Protein AF-K1UEF4-F1 (afdb_monomer)

pLDDT: mean 78.08, std 10.81, range [50.38, 94.12]

Radius of gyration: 16.02 Å; Cα contacts (8 Å, |Δi|>4): 15; chains: 1; bounding box: 40×28×30 Å

Sequence (58 aa):
LLDALQPGSFNDENEGFASKEAESIYDEVFFFTDERTLQLPENELVAELKKDNPDWFE

Organism: NCBI:txid408170

Secondary structure (DSSP, 8-state):
--TTT--SPTT-TT-S-SSHHHHHHHHHH-----HHHHTS-HHHHHHHHHHH-GGGG-

Structure (mmCIF, N/CA/C/O backbone):
data_AF-K1UEF4-F1
#
_entry.id   AF-K1UEF4-F1
#
loop_
_atom_site.group_PDB
_atom_site.id
_atom_site.type_symbol
_atom_site.label_atom_id
_atom_site.label_alt_id
_atom_site.label_comp_id
_atom_site.label_asym_id
_atom_site.label_entity_id
_atom_site.label_seq_id
_atom_site.pdbx_PDB_ins_code
_atom_site.Cartn_x
_atom_site.Cartn_y
_atom_site.Cartn_z
_atom_site.occupancy
_atom_site.B_iso_or_equiv
_atom_site.auth_seq_id
_atom_site.auth_comp_id
_atom_site.auth_asym_id
_atom_site.auth_atom_id
_atom_site.pdbx_PDB_model_num
ATOM 1 N N . LEU A 1 1 ? 13.740 -20.733 1.204 1.00 63.47 1 LEU A N 1
ATOM 2 C CA . LEU A 1 1 ? 12.249 -20.799 1.110 1.00 63.47 1 LEU A CA 1
ATOM 3 C C . LEU A 1 1 ? 11.584 -19.415 0.969 1.00 63.47 1 LEU A C 1
ATOM 5 O O . LEU A 1 1 ? 10.366 -19.341 1.047 1.00 63.47 1 LEU A O 1
ATOM 9 N N . LEU A 1 2 ? 12.351 -18.350 0.688 1.00 50.38 2 LEU A N 1
ATOM 10 C CA . LEU A 1 2 ? 11.869 -17.153 -0.025 1.00 50.38 2 LEU A CA 1
ATOM 11 C C . LEU A 1 2 ? 12.364 -17.131 -1.483 1.00 50.38 2 LEU A C 1
ATOM 13 O O . LEU A 1 2 ? 11.750 -16.492 -2.326 1.00 50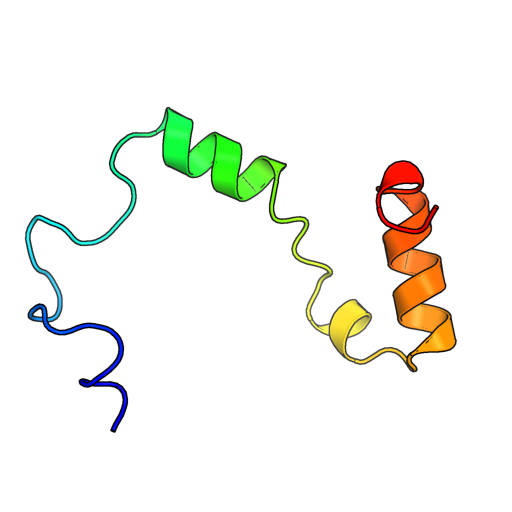.38 2 LEU A O 1
ATOM 17 N N . ASP A 1 3 ? 13.396 -17.919 -1.797 1.00 55.09 3 ASP A N 1
ATOM 18 C CA . ASP A 1 3 ? 13.992 -18.083 -3.137 1.00 55.09 3 ASP A CA 1
ATOM 19 C C . ASP A 1 3 ? 12.996 -18.595 -4.199 1.00 55.09 3 ASP A C 1
ATOM 21 O O . ASP A 1 3 ? 13.264 -18.546 -5.391 1.00 55.09 3 ASP A O 1
ATOM 25 N N . ALA A 1 4 ? 11.831 -19.101 -3.777 1.00 60.09 4 ALA A N 1
ATOM 26 C CA . ALA A 1 4 ? 10.762 -19.525 -4.680 1.00 60.09 4 ALA A CA 1
ATOM 27 C C . ALA A 1 4 ? 9.922 -18.353 -5.221 1.00 60.09 4 ALA A C 1
ATOM 29 O O . ALA A 1 4 ? 9.261 -18.510 -6.244 1.00 60.09 4 ALA A O 1
ATOM 30 N N . LEU A 1 5 ? 9.921 -17.202 -4.536 1.00 62.41 5 LEU A N 1
ATOM 31 C CA . LEU A 1 5 ? 9.159 -16.012 -4.934 1.00 62.41 5 LEU A CA 1
ATOM 32 C C . LEU A 1 5 ? 9.963 -15.087 -5.853 1.00 62.41 5 LEU A C 1
ATOM 34 O O . LEU A 1 5 ? 9.369 -14.353 -6.636 1.00 62.41 5 LEU A O 1
ATOM 38 N N . GLN A 1 6 ? 11.294 -15.155 -5.793 1.00 60.78 6 GLN A N 1
ATOM 39 C CA . GLN A 1 6 ? 12.183 -14.385 -6.653 1.00 60.78 6 GLN A CA 1
ATOM 40 C C . GLN A 1 6 ? 13.227 -15.342 -7.249 1.00 60.78 6 GLN A C 1
ATOM 42 O O . GLN A 1 6 ? 14.260 -15.582 -6.632 1.00 60.78 6 GLN A O 1
ATOM 47 N N . PRO A 1 7 ? 12.952 -15.943 -8.424 1.00 63.06 7 PRO A N 1
ATOM 48 C CA . PRO A 1 7 ? 13.853 -16.917 -9.046 1.00 63.06 7 PRO A CA 1
ATOM 49 C C . PRO A 1 7 ? 15.154 -16.290 -9.587 1.00 63.06 7 PRO A C 1
ATOM 51 O O . PRO A 1 7 ? 16.017 -17.016 -10.081 1.00 63.06 7 PRO A O 1
ATOM 54 N N . GLY A 1 8 ? 15.277 -14.959 -9.529 1.00 67.94 8 GLY A N 1
ATOM 55 C CA . GLY A 1 8 ? 16.476 -14.197 -9.877 1.00 67.94 8 GLY A CA 1
ATOM 56 C C . GLY A 1 8 ? 17.524 -14.179 -8.761 1.00 67.94 8 GLY A C 1
ATOM 57 O O . GLY A 1 8 ? 17.258 -14.547 -7.617 1.00 67.94 8 GLY A O 1
ATOM 58 N N . SER A 1 9 ? 18.743 -13.762 -9.103 1.00 75.19 9 SER A N 1
ATOM 59 C CA . SER A 1 9 ? 19.788 -13.515 -8.105 1.00 75.19 9 SER A CA 1
ATOM 60 C C . SER A 1 9 ? 19.504 -12.199 -7.394 1.00 75.19 9 SER A C 1
ATOM 62 O O . SER A 1 9 ? 19.051 -11.252 -8.023 1.00 75.19 9 SER A O 1
ATOM 64 N N . PHE A 1 10 ? 19.878 -12.100 -6.119 1.00 73.69 10 PHE A N 1
ATOM 65 C CA . PHE A 1 10 ? 19.949 -10.796 -5.467 1.00 73.69 10 PHE A CA 1
ATOM 66 C C . PHE A 1 10 ? 20.932 -9.866 -6.209 1.00 73.69 10 PHE A C 1
ATOM 68 O O . PHE A 1 10 ? 21.992 -10.326 -6.655 1.00 73.69 10 PHE A O 1
ATOM 75 N N . ASN A 1 11 ? 20.602 -8.576 -6.289 1.00 74.88 11 ASN A N 1
ATOM 76 C CA . ASN A 1 11 ? 21.265 -7.521 -7.063 1.00 74.88 11 ASN A CA 1
ATOM 77 C C . ASN A 1 11 ? 21.343 -7.780 -8.579 1.00 74.88 11 ASN A C 1
ATOM 79 O O . ASN A 1 11 ? 22.340 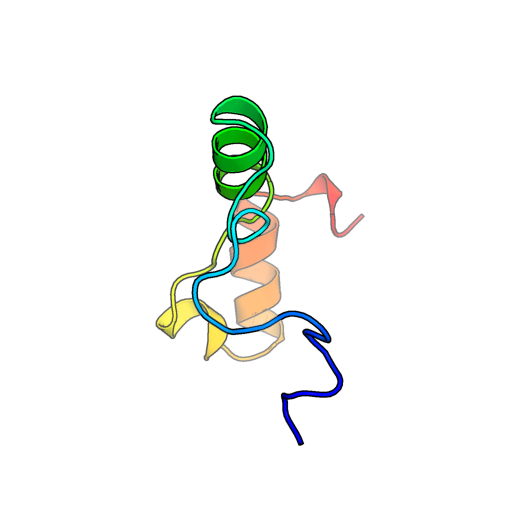-7.410 -9.207 1.00 74.88 11 ASN A O 1
ATOM 83 N N . ASP A 1 12 ? 20.348 -8.444 -9.174 1.00 80.50 12 ASP A N 1
ATOM 84 C CA . ASP A 1 12 ? 20.284 -8.582 -10.632 1.00 80.50 12 ASP A CA 1
ATOM 85 C C . ASP A 1 12 ? 19.810 -7.299 -11.347 1.00 80.50 12 ASP A C 1
ATOM 87 O O . ASP A 1 12 ? 19.269 -6.371 -10.750 1.00 80.50 12 ASP A O 1
ATOM 91 N N . GLU A 1 13 ? 20.063 -7.225 -12.655 1.00 75.88 13 GLU A N 1
ATOM 92 C CA . GLU A 1 13 ? 19.714 -6.066 -13.492 1.00 75.88 13 GLU A CA 1
ATOM 93 C C . GLU A 1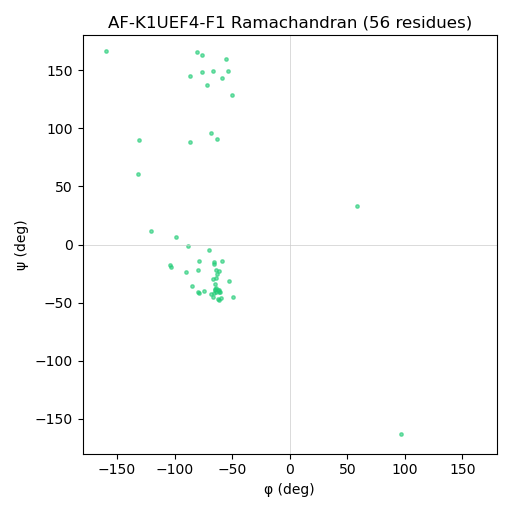 13 ? 18.201 -5.826 -13.637 1.00 75.88 13 GLU A C 1
ATOM 95 O O . GLU A 1 13 ? 17.791 -4.753 -14.079 1.00 75.88 13 GLU A O 1
ATOM 100 N N . ASN A 1 14 ? 17.384 -6.819 -13.282 1.00 73.88 14 ASN A N 1
ATOM 101 C CA . ASN A 1 14 ? 15.927 -6.778 -13.302 1.00 73.88 14 ASN A CA 1
ATOM 102 C C . ASN A 1 14 ? 15.342 -6.497 -11.906 1.00 73.88 14 ASN A C 1
ATOM 104 O O . ASN A 1 14 ? 14.121 -6.553 -11.741 1.00 73.88 14 ASN A O 1
ATOM 108 N N . GLU A 1 15 ? 16.171 -6.194 -10.902 1.00 77.31 15 GLU A N 1
ATOM 109 C CA . GLU A 1 15 ? 15.692 -5.732 -9.605 1.00 77.31 15 GLU A CA 1
ATOM 110 C C . GLU A 1 15 ? 15.154 -4.297 -9.673 1.00 77.31 15 GLU A C 1
ATOM 112 O O . GLU A 1 15 ? 15.762 -3.395 -10.251 1.00 77.31 15 GLU A O 1
ATOM 117 N N . GLY A 1 16 ? 14.018 -4.069 -9.012 1.00 80.38 16 GLY A N 1
ATOM 118 C CA . GLY A 1 16 ? 13.375 -2.760 -8.920 1.00 80.38 16 GLY A CA 1
ATOM 119 C C . GLY A 1 16 ? 12.264 -2.546 -9.949 1.00 80.38 16 GLY A C 1
ATOM 120 O O . GLY A 1 16 ? 11.698 -3.485 -10.506 1.00 80.38 16 GLY A O 1
ATOM 121 N N . PHE A 1 17 ? 11.893 -1.283 -10.155 1.00 85.50 17 PHE A N 1
ATOM 122 C CA . PHE A 1 17 ? 10.817 -0.915 -11.072 1.00 85.50 17 PHE A CA 1
ATOM 123 C C . PHE A 1 17 ? 11.328 -0.752 -12.502 1.00 85.50 17 PHE A C 1
ATOM 125 O O . PHE A 1 17 ? 12.405 -0.208 -12.737 1.00 85.50 17 PHE A O 1
ATOM 132 N N . ALA A 1 18 ? 10.491 -1.130 -13.472 1.00 86.62 18 ALA A N 1
ATOM 133 C CA . ALA A 1 18 ? 10.790 -0.960 -14.893 1.00 86.62 18 ALA A CA 1
ATOM 134 C C . ALA A 1 18 ? 10.986 0.517 -15.302 1.00 86.62 18 ALA A C 1
ATOM 136 O O . ALA A 1 18 ? 11.620 0.802 -16.317 1.00 86.62 18 ALA A O 1
ATOM 137 N N . SER A 1 19 ? 10.434 1.466 -14.536 1.00 89.50 19 SER A N 1
ATOM 138 C CA . SER A 1 19 ? 10.619 2.904 -14.740 1.00 89.50 19 SER A CA 1
ATOM 139 C C . SER A 1 19 ? 10.308 3.705 -13.470 1.00 89.50 19 SER A C 1
ATOM 141 O O . SER A 1 19 ? 9.673 3.206 -12.542 1.00 89.50 19 SER A O 1
ATOM 143 N N . LYS A 1 20 ? 10.700 4.987 -13.457 1.00 89.50 20 LYS A N 1
ATOM 144 C CA . LYS A 1 20 ? 10.312 5.942 -12.402 1.00 89.50 20 LYS A CA 1
ATOM 145 C C . LYS A 1 20 ? 8.813 6.223 -12.355 1.00 89.50 20 LYS A C 1
ATOM 147 O O . LYS A 1 20 ? 8.280 6.507 -11.293 1.00 89.50 20 LYS A O 1
ATOM 152 N N . GLU A 1 21 ? 8.141 6.116 -13.493 1.00 89.56 21 GLU A N 1
ATOM 153 C CA . GLU A 1 21 ? 6.684 6.195 -13.558 1.00 89.56 21 GLU A CA 1
ATOM 154 C C . GLU A 1 21 ? 6.042 4.973 -12.891 1.00 89.56 21 GLU A C 1
ATOM 156 O O . GLU A 1 21 ? 5.117 5.136 -12.108 1.00 89.56 21 GLU A O 1
ATOM 161 N N . ALA A 1 22 ? 6.572 3.765 -13.116 1.00 86.38 22 ALA A N 1
ATOM 162 C CA . ALA A 1 22 ? 6.083 2.557 -12.454 1.00 86.38 22 ALA A CA 1
ATOM 163 C C . ALA A 1 22 ? 6.307 2.59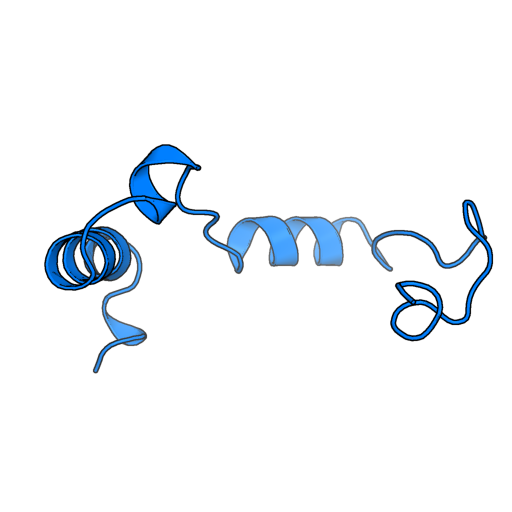1 -10.931 1.00 86.38 22 ALA A C 1
ATOM 165 O O . ALA A 1 22 ? 5.426 2.178 -10.187 1.00 86.38 22 ALA A O 1
ATOM 166 N N . GLU A 1 23 ? 7.446 3.120 -10.475 1.00 85.56 23 GLU A N 1
ATOM 167 C CA . GLU A 1 23 ? 7.715 3.392 -9.053 1.00 85.56 23 GLU A CA 1
ATOM 168 C C . GLU A 1 23 ? 6.710 4.403 -8.481 1.00 85.56 23 GLU A C 1
ATOM 170 O O . GLU A 1 23 ? 6.085 4.137 -7.464 1.00 85.56 23 GLU A O 1
ATOM 175 N N . SER A 1 24 ? 6.468 5.517 -9.179 1.00 83.44 24 SER A N 1
ATOM 176 C CA . SER A 1 24 ? 5.509 6.536 -8.733 1.00 83.44 24 SER A CA 1
ATOM 177 C C . SER A 1 24 ? 4.071 6.020 -8.690 1.00 83.44 24 SER A C 1
ATOM 179 O O . SER A 1 24 ? 3.351 6.343 -7.754 1.00 83.44 24 SER A O 1
ATOM 181 N N . ILE A 1 25 ? 3.646 5.230 -9.682 1.00 81.50 25 ILE A N 1
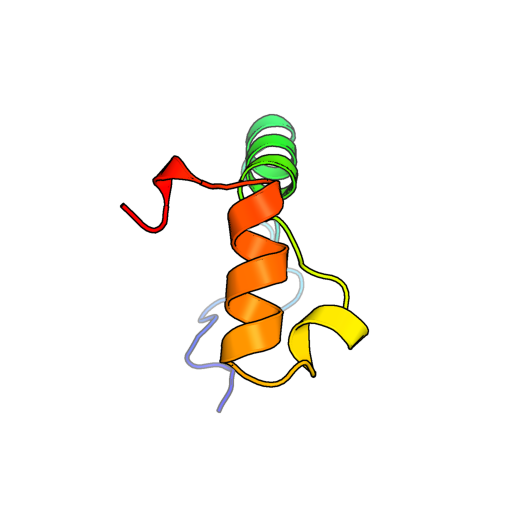ATOM 182 C CA . ILE A 1 25 ? 2.324 4.588 -9.682 1.00 81.50 25 ILE A CA 1
ATOM 183 C C . ILE A 1 25 ? 2.241 3.587 -8.533 1.00 81.50 25 ILE A C 1
ATOM 185 O O . ILE A 1 25 ? 1.204 3.488 -7.893 1.00 81.50 25 ILE A O 1
ATOM 189 N N . TYR A 1 26 ? 3.312 2.844 -8.252 1.00 76.25 26 TYR A N 1
ATOM 190 C CA . TYR A 1 26 ? 3.339 1.934 -7.114 1.00 76.25 26 TYR A CA 1
ATOM 191 C C . TYR A 1 26 ? 3.172 2.690 -5.792 1.00 76.25 26 TYR A C 1
ATOM 193 O O . TYR A 1 26 ? 2.319 2.310 -5.000 1.00 76.25 26 TYR A O 1
ATOM 201 N N . ASP A 1 27 ? 3.902 3.787 -5.592 1.00 75.19 27 ASP A N 1
ATOM 202 C CA . ASP A 1 27 ? 3.794 4.626 -4.391 1.00 75.19 27 ASP A CA 1
ATOM 203 C C . ASP A 1 27 ? 2.433 5.341 -4.279 1.00 75.19 27 ASP A C 1
ATOM 205 O O . ASP A 1 27 ? 1.964 5.611 -3.175 1.00 75.19 27 ASP A O 1
ATOM 209 N N . GLU A 1 28 ? 1.786 5.646 -5.408 1.00 70.12 28 GLU A N 1
ATOM 210 C CA . GLU A 1 28 ? 0.453 6.262 -5.458 1.00 70.12 28 GLU A CA 1
ATOM 211 C C . GLU A 1 28 ? -0.675 5.243 -5.219 1.00 70.12 28 GLU A C 1
ATOM 213 O O . GLU A 1 28 ? -1.637 5.536 -4.511 1.00 70.12 28 GLU A O 1
ATOM 218 N N . VAL A 1 29 ? -0.571 4.044 -5.801 1.00 65.06 29 VAL A N 1
ATOM 219 C CA . VAL A 1 29 ? -1.612 3.000 -5.764 1.00 65.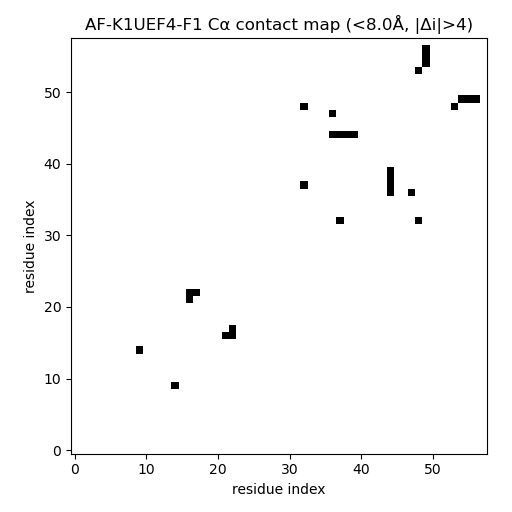06 29 VAL A CA 1
ATOM 220 C C . VAL A 1 29 ? -1.518 2.149 -4.498 1.00 65.06 29 VAL A C 1
ATOM 222 O O . VAL A 1 29 ? -2.549 1.755 -3.949 1.00 65.06 29 VAL A O 1
ATOM 225 N N . PHE A 1 30 ? -0.313 1.865 -3.998 1.00 61.62 30 PHE A N 1
ATOM 226 C CA . PHE A 1 30 ? -0.137 1.233 -2.694 1.00 61.62 30 PHE A CA 1
ATOM 227 C C . PHE A 1 30 ? -0.119 2.301 -1.608 1.00 61.62 30 PHE A C 1
ATOM 229 O O . PHE A 1 30 ? 0.927 2.773 -1.168 1.00 61.62 30 PHE A O 1
ATOM 236 N N . PHE A 1 31 ? -1.310 2.626 -1.112 1.00 59.34 31 PHE A N 1
ATOM 237 C CA . PHE A 1 31 ? -1.451 3.296 0.169 1.00 59.34 31 PHE A CA 1
ATOM 238 C C . PHE A 1 31 ? -0.912 2.365 1.264 1.00 59.34 31 PHE A C 1
ATOM 240 O O . PHE A 1 31 ? -1.626 1.509 1.792 1.00 59.34 31 PHE A O 1
ATOM 247 N N . PHE A 1 32 ? 0.377 2.481 1.585 1.00 59.12 32 PHE A N 1
ATOM 248 C CA . PHE A 1 32 ? 0.926 1.844 2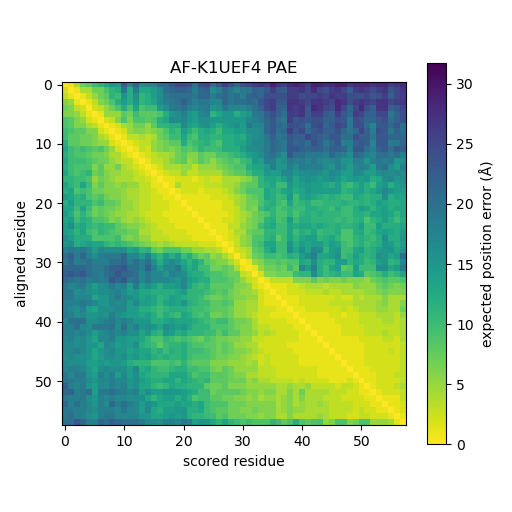.771 1.00 59.12 32 PHE A CA 1
ATOM 249 C C . 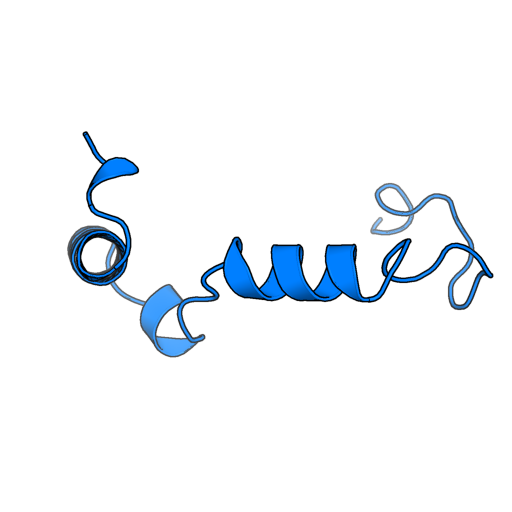PHE A 1 32 ? 0.328 2.561 3.975 1.00 59.12 32 PHE A C 1
ATOM 251 O O . PHE A 1 32 ? 0.812 3.606 4.408 1.00 59.12 32 PHE A O 1
ATOM 258 N N . THR A 1 33 ? -0.743 1.996 4.527 1.00 63.62 33 THR A N 1
ATOM 259 C CA . THR A 1 33 ? -1.105 2.281 5.911 1.00 63.62 33 THR A CA 1
ATOM 260 C C . THR A 1 33 ? 0.141 2.091 6.757 1.00 63.62 33 THR A C 1
ATOM 262 O O . THR A 1 33 ? 0.820 1.069 6.622 1.00 63.62 33 THR A O 1
ATOM 265 N N . ASP A 1 34 ? 0.474 3.088 7.578 1.00 74.44 34 ASP A N 1
ATOM 266 C CA . ASP A 1 34 ? 1.669 3.014 8.406 1.00 74.44 34 ASP A CA 1
ATOM 267 C C . ASP A 1 34 ? 1.647 1.747 9.284 1.00 74.44 34 ASP A C 1
ATOM 269 O O . ASP A 1 34 ? 0.595 1.140 9.511 1.00 74.44 34 ASP A O 1
ATOM 273 N N . GLU A 1 35 ? 2.814 1.312 9.768 1.00 80.12 35 GLU A N 1
ATOM 274 C CA . GLU A 1 35 ? 2.923 0.068 10.544 1.00 80.12 35 GLU A CA 1
ATOM 275 C C . GLU A 1 35 ? 1.940 0.029 11.726 1.00 80.12 35 GLU A C 1
ATOM 277 O O . GLU A 1 35 ? 1.438 -1.035 12.074 1.00 80.12 35 GLU A O 1
ATOM 282 N N . ARG A 1 36 ? 1.613 1.182 12.322 1.00 83.12 36 ARG A N 1
ATOM 283 C CA . ARG A 1 36 ? 0.675 1.269 13.448 1.00 83.12 36 ARG A CA 1
ATOM 284 C C . ARG A 1 36 ? -0.758 1.074 12.974 1.00 83.12 36 ARG A C 1
ATOM 286 O O . ARG A 1 36 ? -1.513 0.377 13.644 1.00 83.12 36 ARG A O 1
ATOM 293 N N . THR A 1 37 ? -1.117 1.643 11.828 1.00 83.19 37 THR A N 1
ATOM 294 C CA . THR A 1 37 ? -2.422 1.441 11.198 1.00 83.19 37 THR A CA 1
ATOM 295 C C . THR A 1 37 ? -2.640 -0.029 10.837 1.00 83.19 37 THR A C 1
ATOM 297 O O . THR A 1 37 ? -3.716 -0.557 11.092 1.00 83.19 37 THR A O 1
ATOM 300 N N . LEU A 1 38 ? -1.611 -0.735 10.352 1.00 83.25 38 LEU A N 1
ATOM 301 C CA . LEU A 1 38 ? -1.688 -2.179 10.071 1.00 83.25 38 LEU A CA 1
ATOM 302 C C . LEU A 1 38 ? -1.929 -3.048 11.318 1.00 83.25 38 LEU A C 1
ATOM 304 O O . LEU A 1 38 ? -2.397 -4.177 11.191 1.00 83.25 38 LEU A O 1
ATOM 308 N N . GLN A 1 39 ? -1.611 -2.543 12.511 1.00 87.81 39 GLN A N 1
ATOM 309 C CA . GLN A 1 39 ? -1.827 -3.244 13.783 1.00 87.81 39 GLN A CA 1
ATOM 310 C C . GLN A 1 39 ? -3.217 -2.975 14.382 1.00 87.81 39 GLN A C 1
ATOM 312 O O . GLN A 1 39 ? -3.531 -3.496 15.456 1.00 87.81 39 GLN A O 1
ATOM 317 N N . LEU A 1 40 ? -4.045 -2.147 13.734 1.00 89.88 40 LEU A N 1
ATOM 318 C CA . LEU A 1 40 ? -5.394 -1.863 14.209 1.00 89.88 40 LEU A CA 1
ATOM 319 C C . LEU A 1 40 ? -6.292 -3.109 14.128 1.00 89.88 40 LEU A C 1
ATOM 321 O O . LEU A 1 40 ? -6.136 -3.939 13.228 1.00 89.88 40 LEU A O 1
ATOM 325 N N . PRO A 1 41 ? -7.281 -3.233 15.031 1.00 94.12 41 PRO A N 1
ATOM 326 C CA . PRO A 1 41 ? -8.362 -4.199 14.880 1.00 94.12 41 PRO A CA 1
ATOM 327 C C . PRO A 1 41 ? -9.066 -4.052 13.526 1.00 94.12 41 PRO A C 1
ATOM 329 O O . PRO A 1 41 ? -9.180 -2.949 13.000 1.00 94.12 41 PRO A O 1
ATOM 332 N N . GLU A 1 42 ? -9.593 -5.150 12.980 1.00 88.50 42 GLU A N 1
ATOM 333 C CA . GLU A 1 42 ? -10.177 -5.204 11.629 1.00 88.50 42 GLU A CA 1
ATOM 334 C C . GLU A 1 42 ? -11.189 -4.079 11.349 1.00 88.50 42 GLU A C 1
ATOM 336 O O . GLU A 1 42 ? -11.117 -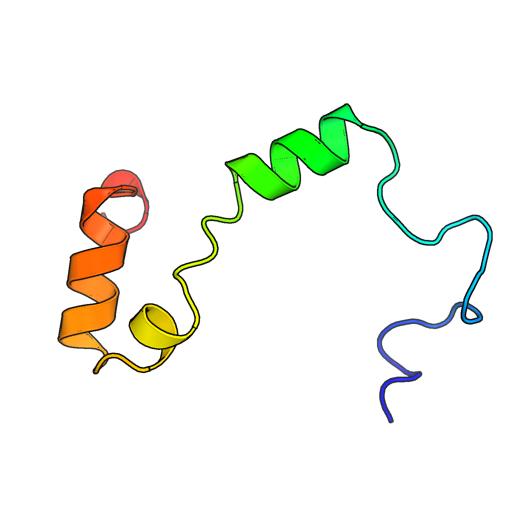3.410 10.321 1.00 88.50 42 GLU A O 1
ATOM 341 N N . ASN A 1 43 ? -12.100 -3.815 12.285 1.00 92.75 43 ASN A N 1
ATOM 342 C CA . ASN A 1 43 ? -13.102 -2.757 12.156 1.00 92.75 43 ASN A CA 1
ATOM 343 C C . ASN A 1 43 ? -12.489 -1.347 12.110 1.00 92.75 43 ASN A C 1
ATOM 345 O O . ASN A 1 43 ? -13.027 -0.472 11.435 1.00 92.75 43 ASN A O 1
ATOM 349 N N . GLU A 1 44 ? -11.390 -1.125 12.828 1.00 91.81 44 GLU A N 1
ATOM 350 C CA . GLU A 1 44 ? -10.675 0.152 12.872 1.00 91.81 44 GLU A CA 1
ATOM 351 C C . GLU A 1 44 ? -9.780 0.325 11.639 1.00 91.81 44 GLU A C 1
ATOM 353 O O . GLU A 1 44 ? -9.790 1.391 11.029 1.00 91.81 44 GLU A O 1
ATOM 358 N N . LEU A 1 45 ? -9.096 -0.738 11.204 1.00 89.38 45 LEU A N 1
ATOM 359 C CA . LEU A 1 45 ? -8.311 -0.756 9.969 1.00 89.38 45 LEU A CA 1
ATOM 360 C C . LEU A 1 45 ? -9.190 -0.468 8.744 1.00 89.38 45 LEU A C 1
ATOM 362 O O . LEU A 1 45 ? -8.842 0.367 7.913 1.00 89.38 45 LEU A O 1
ATOM 366 N N . VAL A 1 46 ? -10.356 -1.115 8.647 1.00 88.00 46 VAL A N 1
ATOM 367 C CA . VAL A 1 46 ? -11.315 -0.871 7.559 1.00 88.00 46 VAL A CA 1
ATOM 368 C C . VAL A 1 46 ? -11.824 0.572 7.585 1.00 88.00 46 VAL A C 1
ATOM 370 O O . VAL A 1 46 ? -11.983 1.178 6.529 1.00 88.00 46 VAL A O 1
ATOM 373 N N . ALA A 1 47 ? -12.071 1.143 8.768 1.00 90.12 47 ALA A N 1
ATOM 374 C CA . ALA A 1 47 ? -12.502 2.534 8.885 1.00 90.12 47 ALA A CA 1
ATOM 375 C C . ALA A 1 47 ? -11.411 3.521 8.434 1.00 90.12 47 ALA A C 1
ATOM 377 O O . ALA A 1 47 ? -11.727 4.477 7.725 1.00 90.12 47 ALA A O 1
ATOM 378 N N . GLU A 1 48 ? -10.149 3.273 8.797 1.00 88.38 48 GLU A N 1
ATOM 379 C CA . GLU A 1 48 ? -9.019 4.109 8.377 1.00 88.38 48 GLU A CA 1
ATOM 380 C C . GLU A 1 48 ? -8.791 4.015 6.861 1.00 88.38 48 GLU A C 1
ATOM 382 O O . GLU A 1 48 ? -8.695 5.039 6.192 1.00 88.38 48 GLU A O 1
ATOM 387 N N . LEU A 1 49 ? -8.810 2.808 6.283 1.00 85.69 49 LEU A N 1
ATOM 388 C CA . LEU A 1 49 ? -8.629 2.604 4.838 1.00 85.69 49 LEU A CA 1
ATOM 389 C C . LEU A 1 49 ? -9.743 3.239 3.992 1.00 85.69 49 LEU A C 1
ATOM 391 O O . LEU A 1 49 ? -9.473 3.793 2.924 1.00 85.69 49 LEU A O 1
ATOM 395 N N . LYS A 1 50 ? -10.992 3.190 4.471 1.00 87.75 50 LYS A N 1
ATOM 396 C CA . LYS A 1 50 ? -12.151 3.800 3.798 1.00 87.75 50 LYS A CA 1
ATOM 397 C C . LYS A 1 50 ? -12.061 5.316 3.676 1.00 87.75 50 LYS A C 1
ATOM 399 O O . LYS A 1 50 ? -12.708 5.880 2.799 1.00 87.75 50 LYS A O 1
ATOM 404 N N . LYS A 1 51 ? -11.315 5.979 4.561 1.00 85.44 51 LYS A N 1
ATOM 405 C CA . LYS A 1 51 ? -11.195 7.440 4.580 1.00 85.44 51 LYS A CA 1
ATOM 406 C C . LYS A 1 51 ? -10.598 7.979 3.283 1.00 85.44 51 LYS A C 1
ATOM 408 O O . LYS A 1 51 ? -11.087 8.982 2.770 1.00 85.44 51 LYS A O 1
ATOM 413 N N . ASP A 1 52 ? -9.589 7.283 2.772 1.00 81.62 52 ASP A N 1
ATOM 414 C CA . ASP A 1 52 ? -8.858 7.684 1.572 1.00 81.62 52 ASP A CA 1
ATOM 415 C C . ASP A 1 52 ? -9.271 6.858 0.342 1.00 81.62 52 ASP A C 1
ATOM 417 O O . ASP A 1 52 ? -9.102 7.316 -0.784 1.00 81.62 52 ASP A O 1
ATOM 421 N N . ASN A 1 53 ? -9.886 5.681 0.541 1.00 80.00 53 ASN A N 1
ATOM 422 C CA . ASN A 1 53 ? -10.274 4.764 -0.536 1.00 80.00 53 ASN A CA 1
ATOM 423 C C . ASN A 1 53 ? -11.728 4.266 -0.401 1.00 80.00 53 ASN A C 1
ATOM 425 O O . ASN A 1 53 ? -11.945 3.062 -0.252 1.00 80.00 53 ASN A O 1
ATOM 429 N N . PRO A 1 54 ? -12.747 5.144 -0.430 1.00 82.56 54 PRO A N 1
ATOM 430 C CA . PRO A 1 54 ? -14.138 4.725 -0.247 1.00 82.56 54 PRO A CA 1
ATOM 431 C C . PRO A 1 54 ? -14.594 3.722 -1.318 1.00 82.56 54 PRO A C 1
ATOM 433 O O . PRO A 1 54 ? -15.209 2.712 -0.983 1.00 82.56 54 PRO A O 1
ATOM 436 N N . ASP A 1 55 ? -14.197 3.941 -2.575 1.00 82.75 55 ASP A N 1
ATOM 437 C CA . ASP A 1 55 ? -14.603 3.130 -3.731 1.00 82.75 55 ASP A CA 1
ATOM 438 C C . ASP A 1 55 ? -14.088 1.677 -3.685 1.00 82.75 55 ASP A C 1
ATOM 440 O O . ASP A 1 55 ? -14.584 0.822 -4.413 1.00 82.75 55 ASP A O 1
ATOM 444 N N . TRP A 1 56 ? -13.089 1.370 -2.849 1.00 81.50 56 TRP A N 1
ATOM 445 C CA . TRP A 1 56 ? -12.544 0.010 -2.711 1.00 81.50 56 TRP A CA 1
ATOM 446 C C . TRP A 1 56 ? -13.409 -0.907 -1.839 1.00 81.50 56 TRP A C 1
ATOM 448 O O . TRP A 1 56 ? -13.192 -2.119 -1.824 1.00 81.50 56 TRP A O 1
ATOM 458 N N . PHE A 1 57 ? -14.357 -0.340 -1.090 1.00 79.81 57 PHE A N 1
ATOM 459 C CA . PHE A 1 57 ? -15.173 -1.056 -0.107 1.00 79.81 57 PHE A CA 1
ATOM 460 C C . PHE A 1 57 ? -16.683 -0.993 -0.398 1.00 79.81 57 PHE A C 1
ATOM 462 O O . PHE A 1 57 ? -17.474 -1.331 0.491 1.00 79.81 57 PHE A O 1
ATOM 469 N N . GLU A 1 58 ? -17.062 -0.533 -1.593 1.00 73.88 58 GLU A N 1
ATOM 470 C CA . GLU A 1 58 ? -18.431 -0.565 -2.135 1.00 73.88 58 GLU A CA 1
ATOM 471 C C . GLU A 1 58 ? -18.774 -1.928 -2.764 1.00 73.88 58 GLU A C 1
ATOM 473 O O . GLU A 1 58 ? -17.884 -2.555 -3.387 1.00 73.88 58 GLU A O 1
#

Solvent-accessible surface area (backbone atoms only — not comparable to full-atom values): 3838 Å² total; per-residue (Å²): 135,64,59,81,82,47,85,64,63,89,92,42,96,80,65,76,64,98,39,72,64,55,46,51,49,45,63,66,71,51,74,73,65,50,77,68,50,69,69,42,58,70,74,57,34,53,54,59,52,38,74,84,40,53,82,79,77,111

Mean predicted aligned error: 10.59 Å

Foldseek 3Di:
DCCVVPVDDPPDPPPDDPDPVRVVVCVVVPPPPPPVLVVDDPVSNVVVCCVVPVVVPD